Protein AF-A0A4V2E0V0-F1 (afdb_monomer_lite)

Foldseek 3Di:
DLDDQDVCQLDPVNLVVLCVLPPPDDSVLSVVQSVVCSVVVHDDDSLSSQCVVVVHDSVVSVCSVVVNPPPPD

Sequence (73 aa):
MAWKIPESAFDKELSKHYMSFVPGVTYQQFVRYVKWAHEKEIVMNPVTFIASVKKIDNEAATEIMIYGEASEI

Radius of gyration: 12.56 Å; chains: 1; bounding box: 25×22×43 Å

pLDDT: mean 86.22, std 12.06, range [38.12, 93.88]

Secondary structure (DSSP, 8-state):
--PPPPGGGG-HHHHHHHHTTSTT--HHHHHHHHHHHHHTT----HHHHHHHHHT--HHHHHHHHHH------

Structure (mmCIF, N/CA/C/O backbone):
data_AF-A0A4V2E0V0-F1
#
_entry.id   AF-A0A4V2E0V0-F1
#
loop_
_atom_site.group_PDB
_atom_site.id
_atom_site.type_symbol
_atom_site.label_atom_id
_atom_site.label_alt_id
_atom_site.label_comp_id
_atom_site.label_asym_id
_atom_site.label_entity_id
_atom_site.label_seq_id
_atom_site.pdbx_PDB_ins_code
_atom_site.Cartn_x
_atom_site.Cartn_y
_atom_site.Cartn_z
_atom_site.occupancy
_atom_site.B_iso_or_equiv
_atom_site.auth_seq_id
_atom_site.auth_comp_id
_atom_site.auth_asym_id
_atom_site.auth_atom_id
_atom_site.pdbx_PDB_model_num
ATOM 1 N N . MET A 1 1 ? 7.151 -10.854 -21.940 1.00 4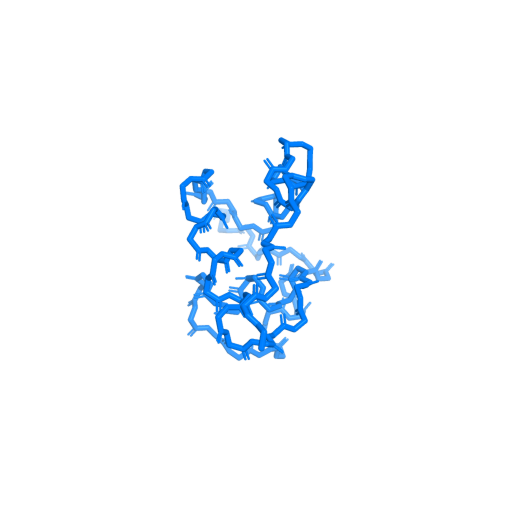8.41 1 MET A N 1
ATOM 2 C CA . MET A 1 1 ? 7.994 -9.659 -21.718 1.00 48.41 1 MET A CA 1
ATOM 3 C C . MET A 1 1 ? 7.918 -9.327 -20.241 1.00 48.41 1 MET A C 1
ATOM 5 O O . MET A 1 1 ? 6.814 -9.120 -19.764 1.00 48.41 1 MET A O 1
ATOM 9 N N . ALA A 1 2 ? 9.031 -9.336 -19.505 1.00 58.56 2 ALA A N 1
ATOM 10 C CA . ALA A 1 2 ? 9.029 -8.812 -18.140 1.00 58.56 2 ALA A CA 1
ATOM 11 C C . ALA A 1 2 ? 8.969 -7.285 -18.249 1.00 58.56 2 ALA A C 1
ATOM 13 O O . ALA A 1 2 ? 9.980 -6.638 -18.525 1.00 58.56 2 ALA A O 1
ATOM 14 N N . TRP A 1 3 ? 7.766 -6.721 -18.150 1.00 64.75 3 TRP A N 1
ATOM 15 C CA . TRP A 1 3 ? 7.582 -5.277 -18.075 1.00 64.75 3 TRP A CA 1
ATOM 16 C C . TRP A 1 3 ? 8.418 -4.777 -16.891 1.00 64.75 3 TRP A C 1
ATOM 18 O O . TRP A 1 3 ? 8.377 -5.371 -15.816 1.00 64.75 3 TRP A O 1
ATOM 28 N N . LYS A 1 4 ? 9.257 -3.758 -17.085 1.00 79.69 4 LYS A N 1
ATOM 29 C CA . LYS A 1 4 ? 10.003 -3.160 -15.969 1.00 79.69 4 LYS A CA 1
ATOM 30 C C . LYS A 1 4 ? 9.047 -2.268 -15.180 1.00 79.69 4 LYS A C 1
ATOM 32 O O . LYS A 1 4 ? 8.296 -1.511 -15.789 1.00 79.69 4 LYS A O 1
ATOM 37 N N . ILE A 1 5 ? 9.091 -2.346 -13.851 1.00 83.06 5 ILE A N 1
ATOM 38 C CA . ILE A 1 5 ? 8.344 -1.425 -12.986 1.00 83.06 5 ILE A CA 1
ATOM 39 C C . ILE A 1 5 ? 8.904 -0.013 -13.219 1.00 83.06 5 ILE A C 1
ATOM 41 O O . ILE A 1 5 ? 10.122 0.159 -13.100 1.00 83.06 5 ILE A O 1
ATOM 45 N N . PRO A 1 6 ? 8.075 0.986 -13.564 1.00 84.56 6 PRO A N 1
ATOM 46 C CA . PRO A 1 6 ? 8.552 2.353 -13.730 1.00 84.56 6 PRO A CA 1
ATOM 47 C C . PRO A 1 6 ? 9.049 2.912 -12.390 1.00 84.56 6 PRO A C 1
ATOM 49 O O . PRO A 1 6 ? 8.448 2.658 -11.348 1.00 84.56 6 PRO A O 1
ATOM 52 N N . GLU A 1 7 ? 10.124 3.707 -12.403 1.00 84.12 7 GLU A N 1
ATOM 53 C CA . GLU A 1 7 ? 10.688 4.302 -11.177 1.00 84.12 7 GLU A CA 1
ATOM 54 C C . GLU A 1 7 ? 9.674 5.176 -10.425 1.00 84.12 7 GLU A C 1
ATOM 56 O O . GLU A 1 7 ? 9.689 5.219 -9.196 1.00 84.12 7 GLU A O 1
ATOM 61 N N . SER A 1 8 ? 8.733 5.791 -11.148 1.00 84.25 8 SER A N 1
ATOM 62 C CA . SER A 1 8 ? 7.628 6.566 -10.574 1.00 84.25 8 SER A CA 1
ATOM 63 C C . SER A 1 8 ? 6.695 5.748 -9.674 1.00 84.25 8 SER A C 1
ATOM 65 O O . SER A 1 8 ? 6.046 6.320 -8.805 1.00 84.25 8 SER A O 1
ATOM 67 N N . ALA A 1 9 ? 6.649 4.416 -9.806 1.00 84.25 9 ALA A N 1
ATOM 68 C CA . ALA A 1 9 ? 5.892 3.556 -8.892 1.00 84.25 9 ALA A CA 1
ATOM 69 C C . ALA A 1 9 ? 6.508 3.500 -7.480 1.00 84.25 9 ALA A C 1
ATOM 71 O O . ALA A 1 9 ? 5.843 3.085 -6.533 1.00 84.25 9 ALA A O 1
ATOM 72 N N . PHE A 1 10 ? 7.766 3.925 -7.334 1.00 87.94 10 PHE A N 1
ATOM 73 C CA . PHE A 1 10 ? 8.478 4.038 -6.060 1.00 87.94 10 PHE A CA 1
ATOM 74 C C . PHE A 1 10 ? 8.578 5.490 -5.570 1.00 87.94 10 PHE A C 1
ATOM 76 O O . PHE A 1 10 ? 9.387 5.794 -4.694 1.00 87.94 10 PHE A O 1
ATOM 83 N N . ASP A 1 11 ? 7.775 6.396 -6.132 1.00 91.94 11 ASP A N 1
ATOM 84 C CA . ASP A 1 11 ? 7.780 7.798 -5.740 1.00 91.94 11 ASP A CA 1
ATOM 85 C C . ASP A 1 11 ? 7.459 7.988 -4.242 1.00 91.94 11 ASP A C 1
ATOM 87 O O . ASP A 1 11 ? 6.642 7.279 -3.645 1.00 91.94 11 ASP A O 1
ATOM 91 N N . LYS A 1 12 ? 8.126 8.963 -3.610 1.00 89.25 12 LYS A N 1
ATOM 92 C CA . LYS A 1 12 ? 7.982 9.210 -2.170 1.00 89.25 12 LYS A CA 1
ATOM 93 C C . LYS A 1 12 ? 6.608 9.767 -1.818 1.00 89.25 12 LYS A C 1
ATOM 95 O O . LYS A 1 12 ? 6.086 9.394 -0.769 1.00 89.25 12 LYS A O 1
ATOM 100 N N . GLU A 1 13 ? 6.031 10.641 -2.631 1.00 91.75 13 GLU A N 1
ATOM 101 C CA . GLU A 1 13 ? 4.694 11.189 -2.387 1.00 91.75 13 GLU A CA 1
ATOM 102 C C . GLU A 1 13 ? 3.632 10.114 -2.588 1.00 91.75 13 GLU A C 1
ATOM 104 O O . GLU A 1 13 ? 2.773 9.940 -1.723 1.00 91.75 13 GLU A O 1
ATOM 109 N N . LEU A 1 14 ? 3.773 9.308 -3.645 1.00 90.62 14 LEU A N 1
ATOM 110 C CA . LEU A 1 14 ? 2.927 8.138 -3.868 1.00 90.62 14 LEU A CA 1
ATOM 111 C C . LEU A 1 14 ? 2.988 7.177 -2.676 1.00 90.62 14 LEU A C 1
ATOM 113 O O . LEU A 1 14 ? 1.954 6.767 -2.152 1.00 90.62 14 LEU A O 1
ATOM 117 N N . SER A 1 15 ? 4.193 6.867 -2.190 1.00 92.50 15 SER A N 1
ATOM 118 C CA . SER A 1 15 ? 4.353 5.995 -1.027 1.00 92.50 15 SER A CA 1
ATOM 119 C C . SER A 1 15 ? 3.676 6.570 0.218 1.00 92.50 15 SER A C 1
ATOM 121 O O . SER A 1 15 ? 2.999 5.839 0.934 1.00 92.50 15 SER A O 1
ATOM 123 N N . LYS A 1 16 ? 3.803 7.882 0.468 1.00 92.25 16 LYS A N 1
ATOM 124 C CA . LYS A 1 16 ? 3.172 8.549 1.616 1.00 92.25 16 LYS A CA 1
ATOM 125 C C . LYS A 1 16 ? 1.654 8.484 1.532 1.00 92.25 16 LYS A C 1
ATOM 127 O O . LYS A 1 16 ? 1.022 8.199 2.542 1.00 92.25 16 LYS A O 1
ATOM 132 N N . HIS A 1 17 ? 1.091 8.708 0.346 1.00 91.25 17 HIS A N 1
ATOM 133 C CA . HIS A 1 17 ? -0.346 8.604 0.118 1.00 91.25 17 HIS A CA 1
ATOM 134 C C . HIS A 1 17 ? -0.870 7.193 0.411 1.00 91.25 17 HIS A C 1
ATOM 136 O O . HIS A 1 17 ? -1.878 7.032 1.083 1.00 91.25 17 HIS A O 1
ATOM 142 N N . TYR A 1 18 ? -0.169 6.152 -0.035 1.00 91.56 18 TYR A N 1
ATOM 143 C CA . TYR A 1 18 ? -0.575 4.776 0.258 1.00 91.56 18 TYR A CA 1
ATOM 144 C C . TYR A 1 18 ? -0.427 4.443 1.747 1.00 91.56 18 TYR A C 1
ATOM 146 O O . TYR A 1 18 ? -1.342 3.901 2.364 1.00 91.56 18 TYR A O 1
ATOM 154 N N . MET A 1 19 ? 0.707 4.805 2.348 1.00 91.25 19 MET A N 1
ATOM 155 C CA . MET A 1 19 ? 0.978 4.539 3.762 1.00 91.25 19 MET A CA 1
ATOM 156 C C . ME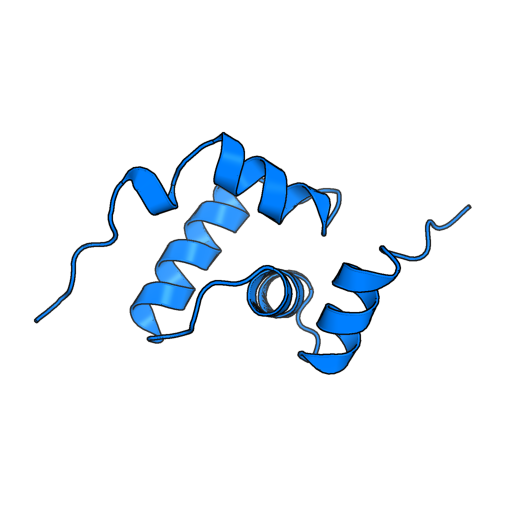T A 1 19 ? 0.057 5.324 4.708 1.00 91.25 19 MET A C 1
ATOM 158 O O . MET A 1 19 ? -0.143 4.877 5.832 1.00 91.25 19 MET A O 1
ATOM 162 N N . SER A 1 20 ? -0.550 6.443 4.290 1.00 91.00 20 SER A N 1
ATOM 163 C CA . SER A 1 20 ? -1.488 7.180 5.153 1.00 91.00 20 SER A CA 1
ATOM 164 C C . SER A 1 20 ? -2.773 6.411 5.461 1.00 91.00 20 SER A C 1
ATOM 166 O O . SER A 1 20 ? -3.415 6.705 6.461 1.00 91.00 20 SER A O 1
ATOM 168 N N . PHE A 1 21 ? -3.140 5.421 4.640 1.00 88.44 21 PHE A N 1
ATOM 169 C CA . PHE A 1 21 ? -4.303 4.565 4.899 1.00 88.44 21 PHE A CA 1
ATOM 170 C C . PHE A 1 21 ? -4.031 3.455 5.919 1.00 88.44 21 PHE A C 1
ATOM 172 O O . PHE A 1 21 ? -4.965 2.831 6.410 1.00 88.44 21 PHE A O 1
ATOM 179 N N . VAL A 1 22 ? -2.759 3.172 6.213 1.00 87.19 22 VAL A N 1
ATOM 180 C CA . VAL A 1 22 ? -2.369 2.123 7.155 1.00 87.19 22 VAL A CA 1
ATOM 181 C C . VAL A 1 22 ? -1.243 2.648 8.051 1.00 87.19 22 VAL A C 1
ATOM 183 O O . VAL A 1 22 ? -0.060 2.516 7.710 1.00 87.19 22 VAL A O 1
ATOM 186 N N . PRO A 1 23 ? -1.587 3.248 9.205 1.00 85.06 23 PRO A N 1
ATOM 187 C CA . PRO A 1 23 ? -0.614 3.690 10.192 1.00 85.06 23 PRO A CA 1
ATOM 188 C C . PRO A 1 23 ? 0.382 2.582 10.564 1.00 85.06 23 PRO A C 1
ATOM 190 O O . PRO A 1 23 ? 0.035 1.409 10.684 1.00 85.06 23 PRO A O 1
ATOM 193 N N . GLY A 1 24 ? 1.652 2.955 10.731 1.00 86.88 24 GLY A N 1
ATOM 194 C CA . GLY A 1 24 ? 2.726 2.020 11.085 1.00 86.88 24 GLY A CA 1
ATOM 195 C C . GLY A 1 24 ? 3.362 1.270 9.908 1.00 86.88 24 GLY A C 1
ATOM 196 O O . GLY A 1 24 ? 4.336 0.544 10.114 1.00 86.88 24 GLY A O 1
ATOM 197 N N . VAL A 1 25 ? 2.886 1.464 8.674 1.00 90.19 25 VAL A N 1
ATOM 198 C CA . VAL A 1 25 ? 3.514 0.860 7.491 1.00 90.19 25 VAL A CA 1
ATOM 199 C C . VAL A 1 25 ? 4.772 1.612 7.082 1.00 90.19 25 VAL A C 1
ATOM 201 O O . VAL A 1 25 ? 4.815 2.837 7.006 1.00 90.19 25 VAL A O 1
ATOM 204 N N . THR A 1 26 ? 5.817 0.848 6.788 1.00 92.31 26 THR A N 1
ATOM 205 C CA . THR A 1 26 ? 7.114 1.364 6.353 1.00 92.31 26 THR A CA 1
ATOM 206 C C . THR A 1 26 ? 7.199 1.478 4.833 1.00 92.31 26 THR A C 1
ATOM 208 O O . THR A 1 26 ? 6.602 0.699 4.087 1.00 92.31 26 THR A O 1
ATOM 211 N N . TYR A 1 27 ? 8.068 2.370 4.350 1.00 91.81 27 TYR A N 1
ATOM 212 C CA . TYR A 1 27 ? 8.378 2.476 2.920 1.00 91.81 27 TYR A CA 1
ATOM 213 C C . TYR A 1 27 ? 8.852 1.140 2.317 1.00 91.81 27 TYR A C 1
ATOM 215 O O . TYR A 1 27 ? 8.537 0.813 1.175 1.00 91.81 27 TYR A O 1
ATOM 223 N N . GLN A 1 28 ? 9.562 0.312 3.091 1.00 91.88 28 GLN A N 1
ATOM 224 C CA . GLN A 1 28 ? 9.985 -1.016 2.636 1.00 91.88 28 GLN A CA 1
ATOM 225 C C . GLN A 1 28 ? 8.800 -1.956 2.371 1.00 91.88 28 GLN A C 1
ATOM 227 O O . GLN A 1 28 ? 8.851 -2.743 1.426 1.00 91.88 28 GLN A O 1
ATOM 232 N N . GLN A 1 29 ? 7.733 -1.880 3.171 1.00 91.19 29 GLN A N 1
ATOM 233 C CA 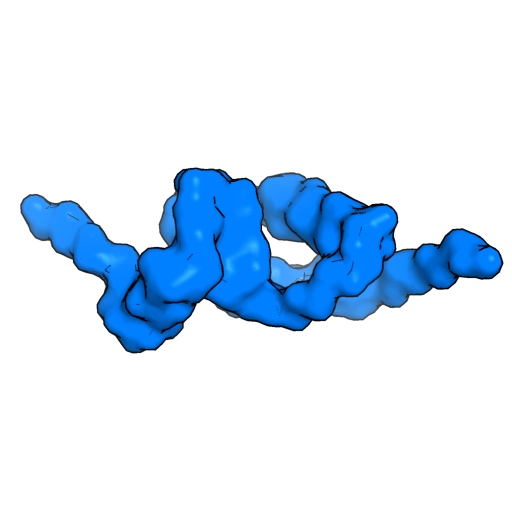. GLN A 1 29 ? 6.503 -2.639 2.930 1.00 91.19 29 GLN A CA 1
ATOM 234 C C . GLN A 1 29 ? 5.776 -2.137 1.678 1.00 91.19 29 GLN A C 1
ATOM 236 O O . GLN A 1 29 ? 5.336 -2.960 0.879 1.00 91.19 29 GLN A O 1
ATOM 241 N N . PHE A 1 30 ? 5.749 -0.822 1.439 1.00 93.88 30 PHE A N 1
ATOM 242 C CA . PHE A 1 30 ? 5.246 -0.254 0.184 1.00 93.88 30 PHE A CA 1
ATOM 243 C C . PHE A 1 30 ? 6.021 -0.769 -1.042 1.00 93.88 30 PHE A C 1
ATOM 245 O O . PHE A 1 30 ? 5.421 -1.275 -1.987 1.00 93.88 30 PHE A O 1
ATOM 252 N N . VAL A 1 31 ? 7.359 -0.748 -1.008 1.00 92.81 31 VAL A N 1
ATOM 253 C CA . VAL A 1 31 ? 8.199 -1.277 -2.102 1.00 92.81 31 VAL A CA 1
ATOM 254 C C . VAL A 1 31 ? 7.940 -2.768 -2.345 1.00 92.81 31 VAL A C 1
ATOM 256 O O . VAL A 1 31 ? 7.900 -3.208 -3.495 1.00 92.81 31 VAL A O 1
ATOM 259 N N . ARG A 1 32 ? 7.771 -3.563 -1.278 1.00 92.19 32 ARG A N 1
ATOM 260 C CA . ARG A 1 32 ? 7.428 -4.990 -1.393 1.00 92.19 32 ARG A CA 1
ATOM 261 C C . ARG A 1 32 ? 6.069 -5.186 -2.058 1.00 92.19 32 ARG A C 1
ATOM 263 O O . ARG A 1 32 ? 5.965 -6.039 -2.932 1.00 92.19 32 ARG A O 1
ATOM 270 N N . TYR A 1 33 ? 5.077 -4.381 -1.689 1.00 92.75 33 TYR A N 1
ATOM 271 C CA . TYR A 1 33 ? 3.764 -4.398 -2.323 1.00 92.75 33 TYR A CA 1
ATOM 272 C C . TYR A 1 33 ? 3.843 -4.068 -3.816 1.00 92.75 33 TYR A C 1
ATOM 274 O O . TYR A 1 33 ? 3.324 -4.835 -4.614 1.00 92.75 33 TYR A O 1
ATOM 282 N N . VAL A 1 34 ? 4.541 -2.997 -4.210 1.00 92.12 34 VAL A N 1
ATOM 283 C CA . VAL A 1 34 ? 4.676 -2.600 -5.627 1.00 92.12 34 VAL A CA 1
ATOM 284 C C . VAL A 1 34 ? 5.274 -3.735 -6.463 1.00 92.12 34 VAL A C 1
ATOM 286 O O . VAL A 1 34 ? 4.773 -4.054 -7.539 1.00 92.12 34 VAL A O 1
ATOM 289 N N . LYS A 1 35 ? 6.322 -4.392 -5.949 1.00 92.00 35 LYS A N 1
ATOM 290 C CA . LYS A 1 35 ? 6.948 -5.543 -6.619 1.00 92.00 35 LYS A CA 1
ATOM 291 C C . LYS A 1 35 ? 5.995 -6.728 -6.729 1.00 92.00 35 LYS A C 1
ATOM 293 O O . LYS A 1 35 ? 5.855 -7.293 -7.806 1.00 92.00 35 LYS A O 1
ATOM 298 N N . TRP A 1 36 ? 5.325 -7.071 -5.633 1.00 92.50 36 TRP A N 1
ATOM 299 C CA . TRP A 1 36 ? 4.364 -8.169 -5.604 1.00 92.50 36 TRP A CA 1
ATOM 300 C C . TRP A 1 36 ? 3.169 -7.920 -6.533 1.00 92.50 36 TRP A C 1
ATOM 302 O O . TRP A 1 36 ? 2.796 -8.808 -7.294 1.00 92.50 36 TRP A O 1
ATOM 312 N N . ALA A 1 37 ? 2.598 -6.714 -6.518 1.00 91.25 37 ALA A N 1
ATOM 313 C CA . ALA A 1 37 ? 1.473 -6.338 -7.366 1.00 91.25 37 ALA A CA 1
ATOM 314 C C . ALA A 1 37 ? 1.852 -6.427 -8.848 1.00 91.25 37 ALA A C 1
ATOM 316 O O . ALA A 1 37 ? 1.100 -6.980 -9.643 1.00 91.25 37 ALA A O 1
ATOM 317 N N . HIS A 1 38 ? 3.060 -5.979 -9.198 1.00 90.06 38 HIS A N 1
ATOM 318 C CA . HIS A 1 38 ? 3.597 -6.111 -10.549 1.00 90.06 38 HIS A CA 1
ATOM 319 C C . HIS A 1 3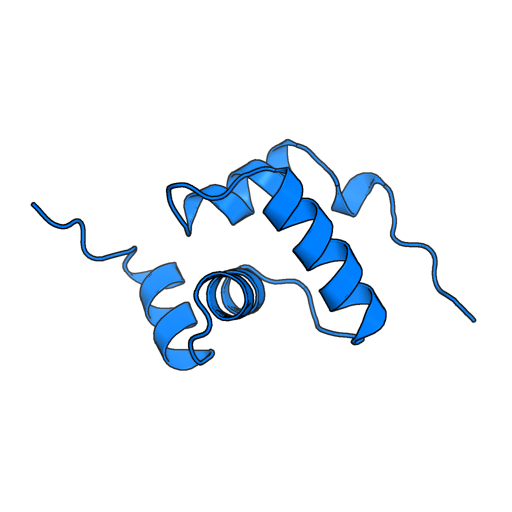8 ? 3.805 -7.571 -10.974 1.00 90.06 38 HIS A C 1
ATOM 321 O O . HIS A 1 38 ? 3.404 -7.953 -12.067 1.00 90.06 38 HIS A O 1
ATOM 327 N N . GLU A 1 39 ? 4.390 -8.408 -10.111 1.00 90.94 39 GLU A N 1
ATOM 328 C CA . GLU A 1 39 ? 4.588 -9.844 -10.378 1.00 90.94 39 GLU A CA 1
ATOM 329 C C . GLU A 1 39 ? 3.272 -10.614 -10.546 1.00 90.94 39 GLU A C 1
ATOM 331 O O . GLU A 1 39 ? 3.234 -11.634 -11.234 1.00 90.94 39 GLU A O 1
ATOM 336 N N . LYS A 1 40 ? 2.205 -10.156 -9.887 1.00 89.88 40 LYS A N 1
ATOM 337 C CA . LYS A 1 40 ? 0.878 -10.779 -9.910 1.00 89.88 40 LYS A CA 1
ATOM 338 C C . LYS A 1 40 ? -0.089 -10.136 -10.901 1.00 89.88 40 LYS A C 1
ATOM 340 O O . LYS A 1 40 ? -1.239 -10.557 -10.941 1.00 89.88 40 LYS A O 1
ATOM 345 N N . GLU A 1 41 ? 0.361 -9.140 -11.664 1.00 88.56 41 GLU A N 1
ATOM 346 C CA . GLU A 1 41 ? -0.477 -8.358 -12.585 1.00 88.56 41 GLU A CA 1
ATOM 347 C C . GLU A 1 41 ? -1.717 -7.752 -11.890 1.00 88.56 41 GLU A C 1
ATOM 349 O O . GLU A 1 41 ? -2.795 -7.623 -12.469 1.00 88.56 41 GLU A O 1
ATOM 354 N N . ILE A 1 42 ? -1.561 -7.372 -10.618 1.00 87.62 42 ILE A N 1
ATOM 355 C CA . ILE A 1 42 ? -2.606 -6.746 -9.807 1.00 87.62 42 ILE A CA 1
ATOM 356 C C . ILE A 1 42 ? -2.606 -5.242 -10.066 1.00 87.62 42 ILE A C 1
ATOM 358 O O . ILE A 1 42 ? -1.568 -4.579 -10.031 1.00 87.62 42 ILE A O 1
ATOM 362 N N . VAL A 1 43 ? -3.800 -4.687 -10.269 1.00 87.00 43 VAL A N 1
ATOM 363 C CA . VAL A 1 43 ? -3.994 -3.240 -10.376 1.00 87.00 43 VAL A CA 1
ATOM 364 C C . VAL A 1 43 ? -3.649 -2.585 -9.043 1.00 87.00 43 VAL A C 1
ATOM 366 O O . VAL A 1 43 ? -4.333 -2.799 -8.045 1.00 87.00 43 VAL A O 1
ATOM 369 N N . MET A 1 44 ? -2.612 -1.750 -9.040 1.00 88.25 44 MET A N 1
ATOM 370 C CA . MET A 1 44 ? -2.217 -0.998 -7.855 1.00 88.25 44 MET A CA 1
ATOM 371 C C . MET A 1 44 ? -3.250 0.084 -7.524 1.00 88.25 44 MET A C 1
ATOM 373 O O . MET A 1 44 ? -3.429 1.039 -8.278 1.00 88.25 44 MET A O 1
ATOM 377 N N . ASN A 1 45 ? -3.900 -0.047 -6.371 1.00 91.38 45 ASN A N 1
ATOM 378 C CA . ASN A 1 45 ? -4.744 0.991 -5.781 1.00 91.38 45 ASN A CA 1
ATOM 379 C C . ASN A 1 45 ? -4.676 0.927 -4.238 1.00 91.38 45 ASN A C 1
ATOM 381 O O . ASN A 1 45 ? -4.151 -0.049 -3.691 1.00 91.38 45 ASN A O 1
ATOM 385 N N . PRO A 1 46 ? -5.185 1.939 -3.513 1.00 91.12 46 PRO A N 1
ATOM 386 C CA . PRO A 1 46 ? -5.151 1.930 -2.052 1.00 91.12 46 PRO A CA 1
ATOM 387 C C . PRO A 1 46 ? -5.856 0.720 -1.419 1.00 91.12 46 PRO A C 1
ATOM 389 O O . PRO A 1 46 ? -5.336 0.164 -0.459 1.00 91.12 46 PRO A O 1
ATOM 392 N N . VAL A 1 47 ? -6.971 0.244 -1.985 1.00 93.62 47 VAL A N 1
ATOM 393 C CA . VAL A 1 47 ? -7.724 -0.916 -1.462 1.00 93.62 47 VAL A CA 1
ATOM 394 C C . VAL A 1 47 ? -6.879 -2.189 -1.495 1.00 93.62 47 VAL A C 1
ATOM 396 O O . VAL A 1 47 ? -6.702 -2.851 -0.479 1.00 93.62 47 VAL A O 1
ATOM 399 N N . THR A 1 48 ? -6.297 -2.508 -2.648 1.00 93.75 48 THR A N 1
ATOM 400 C CA . THR A 1 48 ? -5.432 -3.686 -2.837 1.00 93.75 48 THR A CA 1
ATOM 401 C C . THR A 1 48 ? -4.163 -3.604 -1.991 1.00 93.75 48 THR A C 1
ATOM 403 O O . THR A 1 48 ? -3.697 -4.622 -1.476 1.00 93.75 48 THR A O 1
ATOM 406 N N . PHE A 1 49 ? -3.639 -2.397 -1.764 1.00 93.81 49 PHE A N 1
ATOM 407 C CA . PHE A 1 49 ? -2.553 -2.173 -0.817 1.00 93.81 49 PHE A CA 1
ATOM 408 C C . PHE A 1 49 ? -2.968 -2.492 0.620 1.00 93.81 49 PHE A C 1
ATOM 410 O O . PHE A 1 49 ? -2.331 -3.336 1.251 1.00 93.81 49 PHE A O 1
ATOM 417 N N . ILE A 1 50 ? -4.046 -1.875 1.116 1.00 92.75 50 ILE A N 1
ATOM 418 C CA . ILE A 1 50 ? -4.578 -2.094 2.468 1.00 92.75 50 ILE A CA 1
ATOM 419 C C . ILE A 1 50 ? -4.875 -3.584 2.681 1.00 92.75 50 ILE A C 1
ATOM 421 O O . ILE A 1 50 ? -4.388 -4.167 3.651 1.00 92.75 50 ILE A O 1
ATOM 425 N N . ALA A 1 51 ? -5.581 -4.218 1.739 1.00 93.69 51 ALA A N 1
ATOM 426 C CA . ALA A 1 51 ? -5.903 -5.642 1.760 1.00 93.69 51 ALA A CA 1
ATOM 427 C C . ALA A 1 51 ? -4.641 -6.511 1.861 1.00 93.69 51 ALA A C 1
ATOM 429 O O . ALA A 1 51 ? -4.554 -7.392 2.718 1.00 93.69 51 ALA A O 1
ATOM 430 N N . SER A 1 52 ? -3.615 -6.224 1.049 1.00 91.94 52 SER A N 1
ATOM 431 C CA . SER A 1 52 ? -2.360 -6.986 1.061 1.00 91.94 52 SER A CA 1
ATOM 432 C C . SER A 1 52 ? -1.568 -6.834 2.365 1.00 91.94 52 SER A C 1
ATOM 434 O O . SER A 1 52 ? -1.004 -7.807 2.868 1.00 91.94 52 SER A O 1
ATOM 436 N N . VAL A 1 53 ? -1.530 -5.623 2.928 1.00 90.81 53 VAL A N 1
ATOM 437 C CA . VAL A 1 53 ? -0.739 -5.313 4.123 1.00 90.81 53 VAL A CA 1
ATOM 438 C C . VAL A 1 53 ? -1.422 -5.840 5.380 1.00 90.81 53 VAL A C 1
ATOM 440 O O . VAL A 1 53 ? -0.761 -6.449 6.222 1.00 90.81 53 VAL A O 1
ATOM 443 N N . LYS A 1 54 ? -2.737 -5.631 5.501 1.00 89.31 54 LYS A N 1
ATOM 444 C CA . LYS A 1 54 ? -3.534 -6.066 6.654 1.00 89.31 54 LYS A CA 1
ATOM 445 C C . LYS A 1 54 ? -4.002 -7.518 6.562 1.00 89.31 54 LYS A C 1
ATOM 447 O O . LYS A 1 54 ? -4.442 -8.060 7.568 1.00 89.31 54 LYS A O 1
ATOM 452 N N . LYS A 1 55 ? -3.856 -8.161 5.397 1.00 90.81 55 LYS A N 1
ATOM 453 C CA . LYS A 1 55 ? -4.330 -9.528 5.116 1.00 90.81 55 LYS A CA 1
ATOM 454 C C . LYS A 1 55 ? -5.840 -9.676 5.331 1.00 90.81 55 LYS A C 1
ATOM 456 O O . LYS A 1 55 ? -6.292 -10.625 5.967 1.00 90.81 55 LYS A O 1
ATOM 461 N N . ILE A 1 56 ? -6.590 -8.724 4.792 1.00 93.12 56 ILE A N 1
ATOM 462 C CA . ILE A 1 56 ? -8.057 -8.679 4.817 1.00 93.12 56 ILE A CA 1
ATOM 463 C C . ILE A 1 56 ? -8.600 -8.745 3.388 1.00 93.12 56 ILE A C 1
ATOM 465 O O . ILE A 1 56 ? -7.836 -8.627 2.427 1.00 93.12 56 ILE A O 1
ATOM 469 N N . ASP A 1 57 ? -9.905 -8.955 3.241 1.00 93.88 57 ASP A N 1
ATOM 470 C CA . ASP A 1 57 ? -10.556 -8.868 1.937 1.00 93.88 57 ASP A CA 1
ATOM 471 C C . ASP A 1 57 ? -10.653 -7.414 1.432 1.00 93.88 57 ASP A C 1
ATOM 473 O O . ASP A 1 57 ? -10.360 -6.442 2.136 1.00 93.88 57 ASP A O 1
ATOM 477 N N . ASN A 1 58 ? -11.039 -7.269 0.164 1.00 92.88 58 ASN A N 1
ATOM 478 C CA . ASN A 1 58 ? -11.162 -5.957 -0.463 1.00 92.88 58 ASN A CA 1
ATOM 479 C C . ASN A 1 58 ? -12.334 -5.141 0.100 1.00 92.88 58 ASN A C 1
ATOM 481 O O . ASN A 1 58 ? -12.284 -3.922 0.013 1.00 92.88 58 ASN A O 1
ATOM 485 N N . GLU A 1 59 ? -13.367 -5.779 0.653 1.00 93.25 59 GLU A N 1
ATOM 486 C CA . GLU A 1 59 ? -14.551 -5.091 1.177 1.00 93.25 59 GLU A CA 1
ATOM 487 C C . GLU A 1 59 ? -14.195 -4.361 2.476 1.00 93.25 59 GLU A C 1
ATOM 489 O O . GLU A 1 59 ? -14.335 -3.141 2.562 1.00 93.25 59 GLU A O 1
ATOM 494 N N . ALA A 1 60 ? -13.562 -5.063 3.415 1.00 92.44 60 ALA A N 1
ATOM 495 C CA . ALA A 1 60 ? -13.017 -4.482 4.636 1.00 92.44 60 ALA A CA 1
ATOM 496 C C . ALA A 1 60 ? -11.919 -3.442 4.340 1.00 92.44 60 ALA A C 1
ATOM 498 O O . ALA A 1 60 ? -11.828 -2.403 4.996 1.00 92.44 60 ALA A O 1
ATOM 499 N N . ALA A 1 61 ? -11.082 -3.673 3.323 1.00 93.50 61 ALA A N 1
ATOM 500 C CA . ALA A 1 61 ? -10.088 -2.688 2.899 1.00 93.50 61 ALA A CA 1
ATOM 501 C C . ALA A 1 61 ? -10.721 -1.416 2.307 1.00 93.50 61 ALA A C 1
ATOM 503 O O . ALA A 1 61 ? -10.203 -0.317 2.517 1.00 93.50 61 ALA A O 1
ATOM 504 N N . THR A 1 62 ? -11.838 -1.547 1.586 1.00 92.75 62 THR A N 1
ATOM 505 C CA . THR A 1 62 ? -12.624 -0.413 1.092 1.00 92.75 62 THR A CA 1
ATOM 506 C C . THR A 1 62 ? -13.210 0.390 2.248 1.00 92.75 62 THR A C 1
ATOM 508 O O . THR A 1 62 ? -13.119 1.617 2.221 1.00 92.75 62 THR A O 1
ATOM 511 N N . GLU A 1 63 ? -13.737 -0.264 3.283 1.00 91.69 63 GLU A N 1
ATOM 512 C CA . GLU A 1 63 ? -14.230 0.431 4.477 1.00 91.69 63 GLU A CA 1
ATOM 513 C C . GLU A 1 63 ? -13.129 1.259 5.148 1.00 91.69 63 GLU A C 1
ATOM 515 O O . GLU A 1 63 ? -13.338 2.437 5.424 1.00 91.69 63 GLU A O 1
ATOM 520 N N . ILE A 1 64 ? -11.927 0.698 5.312 1.00 89.38 64 ILE A N 1
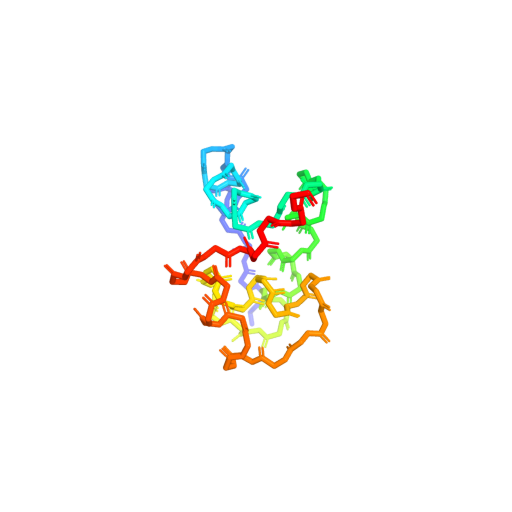ATOM 521 C CA . ILE A 1 64 ? -10.777 1.420 5.882 1.00 89.38 64 ILE A CA 1
ATOM 522 C C . ILE A 1 64 ? -10.361 2.604 5.003 1.00 89.38 64 ILE A C 1
ATOM 524 O O . ILE A 1 64 ? -10.026 3.671 5.512 1.00 89.38 64 ILE A O 1
ATOM 528 N N . MET A 1 65 ? -10.380 2.449 3.677 1.00 89.75 65 MET A N 1
ATOM 529 C CA . MET A 1 65 ? -10.054 3.547 2.765 1.00 89.75 65 MET A CA 1
ATOM 530 C C . MET A 1 65 ? -11.056 4.710 2.878 1.00 89.75 65 MET A C 1
ATOM 532 O O . MET A 1 65 ? -10.652 5.866 2.759 1.00 89.75 65 MET A O 1
ATOM 536 N N . ILE A 1 66 ? -12.346 4.410 3.075 1.00 88.69 66 ILE A N 1
ATOM 537 C CA . ILE A 1 66 ? -13.433 5.401 3.117 1.00 88.69 66 ILE A CA 1
ATOM 538 C C . ILE A 1 66 ? -13.551 6.048 4.499 1.00 88.69 66 ILE A C 1
ATOM 540 O O . ILE A 1 66 ? -13.651 7.270 4.601 1.00 88.69 66 ILE A O 1
ATOM 544 N N . TYR A 1 67 ? -13.572 5.236 5.552 1.00 86.81 67 TYR A N 1
ATOM 545 C CA . TYR A 1 67 ? -13.883 5.668 6.915 1.00 86.81 67 TYR A CA 1
ATOM 546 C C . TYR A 1 67 ? -12.639 5.856 7.790 1.00 86.81 67 TYR A C 1
ATOM 548 O O . TYR A 1 67 ? -12.744 6.394 8.891 1.00 86.81 67 TYR A O 1
ATOM 556 N N . GLY A 1 68 ? -11.461 5.473 7.291 1.00 78.25 68 GLY A N 1
ATOM 557 C CA . GLY A 1 68 ? -10.249 5.353 8.093 1.00 78.25 68 GLY A CA 1
ATOM 558 C C . GLY A 1 68 ? -10.262 4.078 8.934 1.00 78.25 68 GLY A C 1
ATOM 559 O O . GLY A 1 68 ? -11.280 3.396 9.060 1.00 78.25 68 GLY A O 1
ATOM 560 N N . GLU A 1 69 ? -9.123 3.740 9.539 1.00 69.31 69 GLU A N 1
ATOM 561 C CA . GLU A 1 69 ? -9.173 2.807 10.663 1.00 69.31 69 GLU A CA 1
ATOM 562 C C . GLU A 1 69 ? -9.944 3.465 11.800 1.00 69.31 69 GLU A C 1
ATOM 564 O O . GLU A 1 69 ? -9.718 4.640 12.102 1.00 69.31 69 GLU A O 1
ATOM 569 N N . ALA A 1 70 ? -10.843 2.708 12.433 1.00 63.84 70 ALA A N 1
ATOM 570 C CA 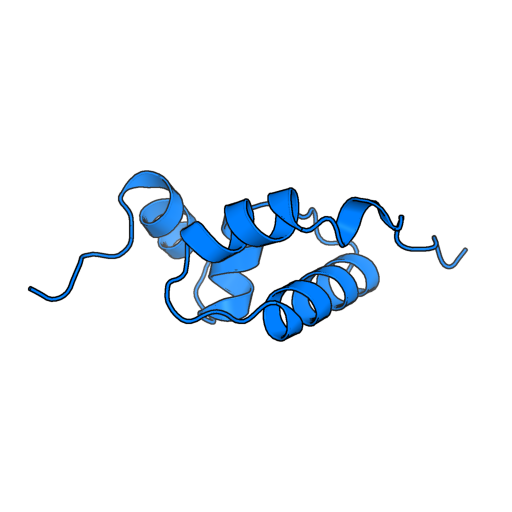. ALA A 1 70 ? -11.410 3.120 13.701 1.00 63.84 70 ALA A CA 1
ATOM 571 C C . ALA A 1 70 ? -10.229 3.334 14.653 1.00 63.84 70 ALA A C 1
ATOM 573 O O . ALA A 1 70 ? -9.599 2.367 15.076 1.00 63.84 70 ALA A O 1
ATOM 574 N N . SER A 1 71 ? -9.875 4.597 14.911 1.00 50.22 71 SER A N 1
ATOM 575 C CA . SER A 1 71 ? -8.896 4.927 15.939 1.00 50.22 71 SER A CA 1
ATOM 576 C C . SER A 1 71 ? -9.349 4.236 17.215 1.00 50.22 71 SER A C 1
ATOM 578 O O . SER A 1 71 ? -10.421 4.551 17.732 1.00 50.22 71 SER A O 1
ATOM 580 N N . GLU A 1 72 ? -8.549 3.296 17.712 1.00 43.31 72 GLU A N 1
ATOM 581 C CA . GLU A 1 72 ? -8.620 2.906 19.113 1.00 43.31 72 GLU A CA 1
ATOM 582 C C . GLU A 1 72 ? -8.331 4.182 19.920 1.00 43.31 72 GLU A C 1
ATOM 584 O O . GLU A 1 72 ? -7.218 4.712 19.889 1.00 43.31 72 GLU A O 1
ATOM 589 N N . ILE A 1 73 ? -9.390 4.746 20.511 1.00 38.12 73 ILE A N 1
ATOM 590 C CA . ILE A 1 73 ? -9.335 5.840 21.491 1.00 38.12 73 ILE A CA 1
ATOM 591 C C . ILE A 1 73 ? -8.869 5.258 22.823 1.00 38.12 73 ILE A C 1
ATOM 593 O O . ILE A 1 73 ? -9.408 4.193 23.203 1.00 38.12 73 ILE A O 1
#